Protein AF-A0A847F3Z8-F1 (afdb_monomer_lite)

Secondary structure (DSSP, 8-state):
---PPPHHHHHHHHHHHHHHHHHS-HHHHHHHHHHT-S--HHHHHHHHHTTGGGTTS-GGGT----TTT-

Sequence (70 aa):
MDFSLSEEQREIQQAIRKILGDLVTDERHKALEREGSSFDRTAFDALAEAGMLGLAIPEAYDGAGLGLLE

Foldseek 3Di:
DDQDDDPVRVVLVVVLCVLCVVQVDPVNCVVCVVVVHPDDPPSVVSCVVVLNVQACPDVVVVGVVNHPRD

pLDDT: mean 91.67, std 8.76, range [51.03, 97.62]

Structure (mmCIF, N/CA/C/O backbone):
data_AF-A0A847F3Z8-F1
#
_entry.id   AF-A0A847F3Z8-F1
#
loop_
_atom_site.group_PDB
_atom_site.id
_atom_site.type_symbol
_atom_site.label_atom_id
_atom_site.label_alt_id
_atom_site.label_comp_id
_atom_site.label_asym_id
_atom_site.label_entity_id
_atom_site.label_seq_id
_atom_site.pdbx_PDB_ins_code
_atom_site.Cartn_x
_atom_site.Cartn_y
_atom_site.Cartn_z
_atom_site.occupancy
_atom_site.B_iso_or_equiv
_atom_site.auth_seq_id
_atom_site.auth_comp_id
_atom_site.auth_asym_id
_atom_site.auth_atom_id
_atom_site.pdbx_PDB_model_num
ATOM 1 N N . MET A 1 1 ? -10.607 18.552 20.587 1.00 67.00 1 MET A N 1
ATOM 2 C CA . MET A 1 1 ? -10.690 17.457 19.604 1.00 67.00 1 MET A CA 1
ATOM 3 C C . MET A 1 1 ? -9.273 17.149 19.190 1.00 67.00 1 MET A C 1
ATOM 5 O O . MET A 1 1 ? -8.546 18.094 18.902 1.00 67.00 1 MET A O 1
ATOM 9 N N . ASP A 1 2 ? -8.883 15.884 19.260 1.00 79.31 2 ASP A N 1
ATOM 10 C CA . ASP A 1 2 ? -7.610 15.407 18.727 1.00 79.31 2 ASP A CA 1
ATOM 11 C C . ASP A 1 2 ? -7.883 14.810 17.341 1.00 79.31 2 ASP A C 1
ATOM 13 O O . ASP A 1 2 ? -8.842 14.062 17.184 1.00 79.31 2 ASP A O 1
ATOM 17 N N . PHE A 1 3 ? -7.089 15.212 16.352 1.00 84.31 3 PHE A N 1
ATOM 18 C CA . PHE A 1 3 ? -7.159 14.743 14.962 1.00 84.31 3 PHE A CA 1
ATOM 19 C C . PHE A 1 3 ? -5.894 13.966 14.580 1.00 84.31 3 PHE A C 1
ATOM 21 O O . PHE A 1 3 ? -5.590 13.784 13.401 1.00 84.31 3 PHE A O 1
ATOM 28 N N . SER A 1 4 ? -5.083 13.599 15.573 1.00 89.25 4 SER A N 1
ATOM 29 C CA . SER A 1 4 ? -3.919 12.765 15.355 1.00 89.25 4 SER A CA 1
ATOM 30 C C . SER A 1 4 ? -4.348 11.331 15.064 1.00 89.25 4 SER A C 1
ATOM 32 O O . SER A 1 4 ? -5.359 10.854 15.570 1.00 89.25 4 SER A O 1
ATOM 34 N N . LEU A 1 5 ? -3.566 10.654 14.226 1.00 87.94 5 LEU A N 1
ATOM 35 C CA . LEU A 1 5 ? -3.820 9.259 13.889 1.00 87.94 5 LEU A CA 1
ATOM 36 C C . LEU A 1 5 ? -3.715 8.366 15.134 1.00 87.94 5 LEU A C 1
ATOM 38 O O . LEU A 1 5 ? -2.860 8.596 15.993 1.00 87.94 5 LEU A O 1
ATOM 42 N N . SER A 1 6 ? -4.495 7.296 15.213 1.00 89.88 6 SER A N 1
ATOM 43 C CA . SER A 1 6 ? -4.241 6.231 16.182 1.00 89.88 6 SER A CA 1
ATOM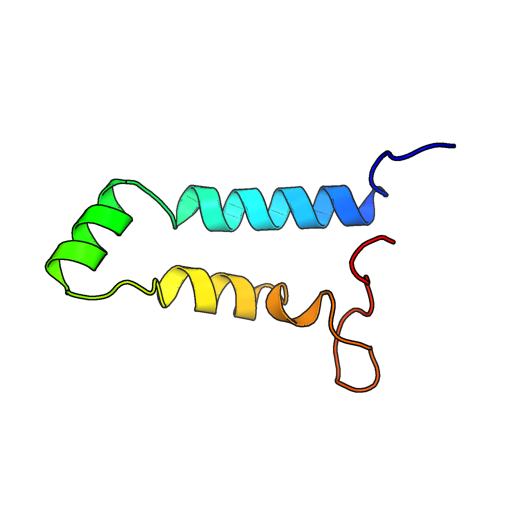 44 C C . SER A 1 6 ? -2.853 5.608 15.952 1.00 89.88 6 SER A C 1
ATOM 46 O O . SER A 1 6 ? -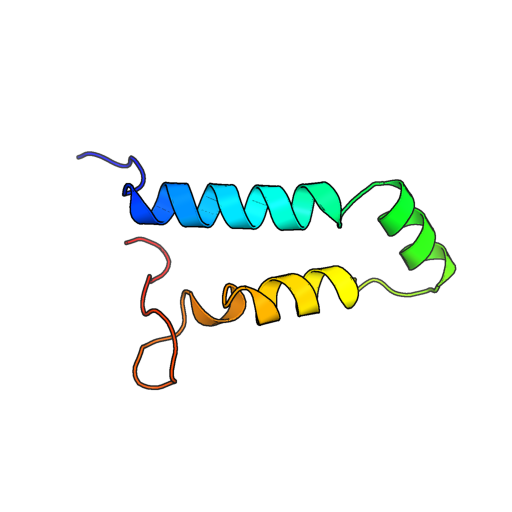2.202 5.825 14.925 1.00 89.88 6 SER A O 1
ATOM 48 N N . GLU A 1 7 ? -2.343 4.867 16.932 1.00 91.75 7 GLU A N 1
ATOM 49 C CA . GLU A 1 7 ? -1.064 4.160 16.788 1.00 91.75 7 GLU A CA 1
ATOM 50 C C . GLU A 1 7 ? -1.111 3.156 15.626 1.00 91.75 7 GLU A C 1
ATOM 52 O O . GLU A 1 7 ? -0.258 3.204 14.741 1.00 91.75 7 GLU A O 1
ATOM 57 N N . GLU A 1 8 ? -2.188 2.378 15.540 1.00 89.94 8 GLU A N 1
ATOM 58 C CA . GLU A 1 8 ? -2.460 1.448 14.440 1.00 89.94 8 GLU A CA 1
ATOM 59 C C . GLU A 1 8 ? -2.486 2.151 13.072 1.00 89.94 8 GLU A C 1
ATOM 61 O O . GLU A 1 8 ? -1.814 1.733 12.127 1.00 89.94 8 GLU A O 1
ATOM 66 N N . GLN A 1 9 ? -3.176 3.291 12.964 1.00 89.94 9 GLN A N 1
ATOM 67 C CA . GLN A 1 9 ? -3.194 4.078 11.730 1.00 89.94 9 GLN A CA 1
ATOM 68 C C . GLN A 1 9 ? -1.789 4.563 11.331 1.00 89.94 9 GLN A C 1
ATOM 70 O O . GLN A 1 9 ? -1.466 4.627 10.141 1.00 89.94 9 GLN A O 1
ATOM 75 N N . ARG A 1 10 ? -0.926 4.907 12.298 1.00 92.50 10 ARG A N 1
ATOM 76 C CA . ARG A 1 10 ? 0.466 5.303 12.015 1.00 92.50 10 ARG A CA 1
ATOM 77 C C . ARG A 1 10 ? 1.297 4.123 11.533 1.00 92.50 10 ARG A C 1
ATOM 79 O O . ARG A 1 10 ? 2.116 4.318 10.635 1.00 92.50 10 ARG A O 1
ATOM 86 N N . GLU A 1 11 ? 1.105 2.938 12.097 1.00 93.56 11 GLU A N 1
ATOM 87 C CA . GLU A 1 11 ? 1.794 1.720 11.665 1.00 93.56 11 GLU A CA 1
ATOM 88 C C . GLU A 1 11 ? 1.415 1.349 10.230 1.00 93.56 11 GLU A C 1
ATOM 90 O O . GLU A 1 11 ? 2.296 1.189 9.380 1.00 93.56 11 GLU A O 1
ATOM 95 N N . ILE A 1 12 ? 0.116 1.340 9.920 1.00 92.94 12 ILE A N 1
ATOM 96 C CA . ILE A 1 12 ? -0.398 1.110 8.562 1.00 92.94 12 ILE A CA 1
ATOM 97 C C . ILE A 1 12 ? 0.185 2.139 7.592 1.00 92.94 12 ILE A C 1
ATOM 99 O O . ILE A 1 12 ? 0.701 1.795 6.525 1.00 92.94 12 ILE A O 1
ATOM 103 N N . GLN A 1 13 ? 0.168 3.417 7.973 1.00 93.06 13 GLN A N 1
ATOM 104 C CA . GLN A 1 13 ? 0.712 4.489 7.149 1.00 93.06 13 GLN A CA 1
ATOM 105 C C . GLN A 1 13 ? 2.213 4.298 6.876 1.00 93.06 13 GLN A C 1
ATOM 107 O O . GLN A 1 13 ? 2.669 4.528 5.753 1.00 93.06 13 GLN A O 1
ATOM 112 N N . GLN A 1 14 ? 2.995 3.891 7.878 1.00 96.62 14 GLN A N 1
ATOM 113 C CA . GLN A 1 14 ? 4.423 3.610 7.714 1.00 96.62 14 GLN A CA 1
ATOM 114 C C . GLN A 1 14 ? 4.662 2.408 6.793 1.00 96.62 14 GLN A C 1
ATOM 116 O O . GLN A 1 14 ? 5.517 2.490 5.909 1.00 96.62 14 GLN A O 1
ATOM 121 N N . ALA A 1 15 ? 3.881 1.335 6.940 1.00 95.50 15 ALA A N 1
ATOM 122 C CA . ALA A 1 15 ? 3.973 0.151 6.091 1.00 95.50 15 ALA A CA 1
ATOM 123 C C . ALA A 1 15 ? 3.676 0.479 4.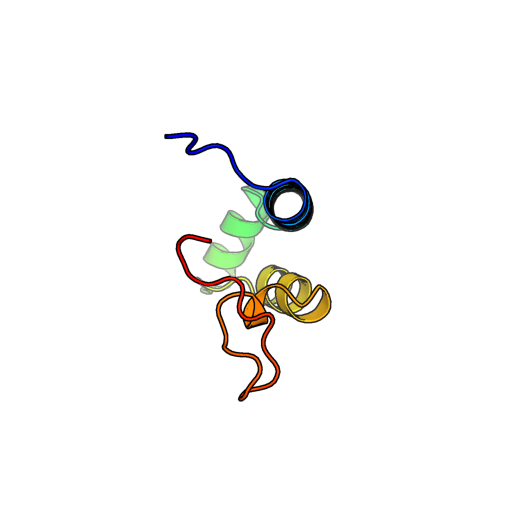618 1.00 95.50 15 ALA A C 1
ATOM 125 O O . ALA A 1 15 ? 4.485 0.161 3.743 1.00 95.50 15 ALA A O 1
ATOM 126 N N . ILE A 1 16 ? 2.581 1.198 4.342 1.00 95.88 16 ILE A N 1
ATOM 127 C CA . ILE A 1 16 ? 2.222 1.637 2.983 1.00 95.88 16 ILE A CA 1
ATOM 128 C C . ILE A 1 16 ? 3.318 2.531 2.396 1.00 95.88 16 ILE A C 1
ATOM 130 O O . ILE A 1 16 ? 3.732 2.328 1.253 1.00 95.88 16 ILE A O 1
ATOM 134 N N . ARG A 1 17 ? 3.828 3.499 3.172 1.00 97.00 17 ARG A N 1
ATOM 135 C CA . ARG A 1 17 ? 4.917 4.378 2.715 1.00 97.00 17 ARG A CA 1
ATOM 136 C C . ARG A 1 17 ? 6.166 3.600 2.347 1.00 97.00 17 ARG A C 1
ATOM 138 O O . ARG A 1 17 ? 6.799 3.945 1.356 1.00 97.00 17 ARG A O 1
ATOM 145 N N . LYS A 1 18 ? 6.522 2.576 3.121 1.00 97.56 18 LYS A N 1
ATOM 146 C CA . LYS A 1 18 ? 7.678 1.740 2.812 1.00 97.56 18 LYS A CA 1
ATOM 147 C C . LYS A 1 18 ? 7.466 0.980 1.500 1.00 97.56 18 LYS A C 1
ATOM 149 O O . LYS A 1 18 ? 8.308 1.072 0.617 1.00 97.56 18 LYS A O 1
ATOM 154 N N . ILE A 1 19 ? 6.336 0.282 1.352 1.00 96.62 19 ILE A N 1
ATOM 155 C CA . ILE A 1 19 ? 6.026 -0.503 0.143 1.00 96.62 19 ILE A CA 1
ATOM 156 C C . ILE A 1 19 ? 6.065 0.388 -1.101 1.00 96.62 19 ILE A C 1
ATOM 158 O O . ILE A 1 19 ? 6.751 0.080 -2.074 1.00 96.62 19 ILE A O 1
ATOM 162 N N . LEU A 1 20 ? 5.354 1.515 -1.066 1.00 97.06 20 LEU A N 1
ATOM 163 C CA . LEU A 1 20 ? 5.276 2.410 -2.216 1.00 97.06 20 LEU A CA 1
ATOM 164 C C . LEU A 1 20 ? 6.580 3.174 -2.450 1.00 97.06 20 LEU A C 1
ATOM 166 O O . LEU A 1 20 ? 6.928 3.401 -3.600 1.00 97.06 20 LEU A O 1
ATOM 170 N N . GLY A 1 21 ? 7.320 3.535 -1.402 1.00 97.25 21 GLY A N 1
ATOM 171 C CA . GLY A 1 21 ? 8.625 4.183 -1.541 1.00 97.25 21 GLY A CA 1
ATOM 172 C C . GLY A 1 21 ? 9.666 3.288 -2.217 1.00 97.25 21 GLY A C 1
ATOM 173 O O . GLY A 1 21 ? 10.485 3.785 -2.986 1.00 97.25 21 GLY A O 1
ATOM 174 N N . ASP A 1 22 ? 9.596 1.977 -1.976 1.00 96.38 22 ASP A N 1
ATOM 175 C CA . ASP A 1 22 ? 10.498 1.000 -2.588 1.00 96.38 22 ASP A CA 1
ATOM 176 C C . ASP A 1 22 ? 10.114 0.697 -4.057 1.00 96.38 22 ASP A C 1
ATOM 178 O O . ASP A 1 22 ? 10.989 0.429 -4.882 1.00 96.38 22 ASP A O 1
ATOM 182 N N . LEU A 1 23 ? 8.818 0.736 -4.401 1.00 96.81 23 LEU A N 1
ATOM 183 C CA . LEU A 1 23 ? 8.305 0.269 -5.701 1.00 96.81 23 LEU A CA 1
ATOM 184 C C . LEU A 1 23 ? 7.952 1.394 -6.688 1.00 96.81 23 LEU A C 1
ATOM 186 O O . LEU A 1 23 ? 8.203 1.267 -7.887 1.00 96.81 23 LEU A O 1
ATOM 190 N N . VAL A 1 24 ? 7.393 2.504 -6.207 1.00 96.50 24 VAL A N 1
ATOM 191 C CA . VAL A 1 24 ? 6.859 3.604 -7.029 1.00 96.50 24 VAL A CA 1
ATOM 192 C C . VAL A 1 24 ? 7.923 4.686 -7.198 1.00 96.50 24 VAL A C 1
ATOM 194 O O . VAL A 1 24 ? 7.866 5.769 -6.618 1.00 96.50 24 VAL A O 1
ATOM 197 N N . THR A 1 25 ? 8.943 4.354 -7.986 1.00 97.06 25 THR A N 1
ATOM 198 C CA . THR A 1 25 ? 10.086 5.233 -8.267 1.00 97.06 25 THR A CA 1
ATOM 199 C C . THR A 1 25 ? 9.959 5.920 -9.626 1.00 97.06 25 THR A C 1
ATOM 201 O O . THR A 1 25 ? 9.275 5.429 -10.526 1.00 97.06 25 THR A O 1
ATOM 204 N N . ASP A 1 26 ? 10.698 7.014 -9.827 1.00 97.31 26 ASP A N 1
ATOM 205 C CA . ASP A 1 26 ? 10.778 7.698 -11.127 1.00 97.31 26 ASP A CA 1
ATOM 206 C C . ASP A 1 26 ? 11.215 6.759 -12.259 1.00 97.31 26 ASP A C 1
ATOM 208 O O . ASP A 1 26 ? 10.694 6.824 -13.372 1.00 97.31 26 ASP A O 1
ATOM 212 N N . GLU A 1 27 ? 12.165 5.861 -11.989 1.00 96.88 27 GLU A N 1
ATOM 213 C CA . GLU A 1 27 ? 12.610 4.884 -12.985 1.00 96.88 27 GLU A CA 1
ATOM 214 C C . GLU A 1 27 ? 11.517 3.869 -13.319 1.00 96.88 27 GLU A C 1
ATOM 216 O O . GLU A 1 27 ? 11.345 3.514 -14.489 1.00 96.88 27 GLU A O 1
ATOM 221 N N . ARG A 1 28 ? 10.719 3.458 -12.325 1.00 96.50 28 ARG A N 1
ATOM 222 C CA . ARG A 1 28 ? 9.566 2.588 -12.561 1.00 96.50 28 ARG A CA 1
ATOM 223 C C . ARG A 1 28 ? 8.494 3.291 -13.390 1.00 96.50 28 ARG A C 1
ATOM 225 O O . ARG A 1 28 ? 7.989 2.690 -14.335 1.00 96.50 28 ARG A O 1
ATOM 232 N N . HIS A 1 29 ? 8.210 4.564 -13.122 1.00 96.12 29 HIS A N 1
ATOM 233 C CA . HIS A 1 29 ? 7.284 5.353 -13.940 1.00 96.12 29 HIS A CA 1
ATOM 234 C C . HIS A 1 29 ? 7.743 5.467 -15.397 1.00 96.12 29 HIS A C 1
ATOM 236 O O . HIS A 1 29 ? 6.972 5.170 -16.306 1.00 96.12 29 HIS A O 1
ATOM 242 N N . LYS A 1 30 ? 9.020 5.790 -15.639 1.00 97.00 30 LYS A N 1
ATOM 243 C CA . LYS A 1 30 ? 9.575 5.821 -17.005 1.00 97.00 30 LYS A CA 1
ATOM 244 C C . LYS A 1 30 ? 9.486 4.460 -17.697 1.00 97.00 30 LYS A C 1
ATOM 246 O O . LYS A 1 30 ? 9.325 4.404 -18.914 1.00 97.00 30 LYS A O 1
ATOM 251 N N . ALA A 1 31 ? 9.650 3.360 -16.962 1.00 96.81 31 ALA A N 1
ATOM 252 C CA . ALA A 1 31 ? 9.493 2.018 -17.517 1.00 96.81 31 ALA A CA 1
ATOM 253 C C . ALA A 1 31 ? 8.038 1.750 -17.932 1.00 96.81 31 ALA A C 1
ATOM 255 O O . ALA A 1 31 ? 7.806 1.361 -19.073 1.00 96.81 31 ALA A O 1
ATOM 256 N N . LEU A 1 32 ? 7.072 2.055 -17.061 1.00 97.56 32 LEU A N 1
ATOM 257 C CA . LEU A 1 32 ? 5.639 1.907 -17.339 1.00 97.56 32 LEU A CA 1
ATOM 258 C C . LEU A 1 32 ? 5.198 2.710 -18.569 1.00 97.56 32 LEU A C 1
ATOM 260 O O . LEU A 1 32 ? 4.521 2.173 -19.444 1.00 97.56 32 LEU A O 1
ATOM 264 N N . GLU A 1 33 ? 5.654 3.959 -18.693 1.00 96.62 33 GLU A N 1
ATOM 265 C CA . GLU A 1 33 ? 5.377 4.789 -19.871 1.00 96.62 33 GLU A CA 1
ATOM 266 C C . GLU A 1 33 ? 5.900 4.153 -21.166 1.00 96.62 33 GLU A C 1
ATOM 268 O O . GLU A 1 33 ? 5.189 4.123 -22.171 1.00 96.62 33 GLU A O 1
ATOM 273 N N . ARG A 1 34 ? 7.120 3.596 -21.151 1.00 97.06 34 ARG A N 1
ATOM 274 C CA . ARG A 1 34 ? 7.688 2.878 -22.310 1.00 97.06 34 ARG A CA 1
ATOM 275 C C . ARG A 1 34 ? 6.936 1.587 -22.625 1.00 97.06 34 ARG A C 1
ATOM 277 O O . ARG A 1 34 ? 6.839 1.216 -23.790 1.00 97.06 34 ARG A O 1
ATOM 284 N N . GLU A 1 35 ? 6.422 0.913 -21.601 1.00 96.12 35 GLU A N 1
ATOM 285 C CA . GLU A 1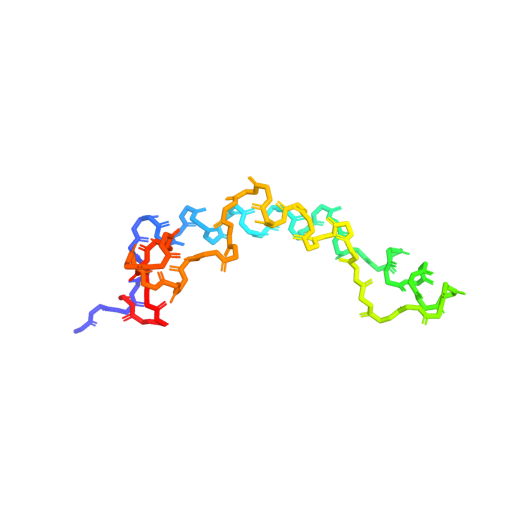 35 ? 5.569 -0.275 -21.718 1.00 96.12 35 GLU A CA 1
ATOM 286 C C . GLU A 1 35 ? 4.146 0.075 -22.200 1.00 96.12 35 GLU A C 1
ATOM 288 O O . GLU A 1 35 ? 3.375 -0.820 -22.542 1.00 96.12 35 GLU A O 1
ATOM 293 N N . GLY A 1 36 ? 3.787 1.365 -22.250 1.00 96.44 36 GLY A N 1
ATOM 294 C CA . GLY A 1 36 ? 2.439 1.824 -22.586 1.00 96.44 36 GLY A CA 1
ATOM 295 C C . GLY A 1 36 ? 1.407 1.515 -21.498 1.00 96.44 36 GLY A C 1
ATOM 296 O O . GLY A 1 36 ? 0.209 1.504 -21.777 1.00 96.44 36 GLY A O 1
ATOM 297 N N . SER A 1 37 ? 1.858 1.249 -20.269 1.00 94.12 37 SER A N 1
ATOM 298 C CA . SER A 1 37 ? 1.002 0.987 -19.116 1.00 94.12 37 SER A CA 1
ATOM 299 C C . SER A 1 37 ? 0.950 2.209 -18.209 1.00 94.12 37 SER A C 1
ATOM 301 O O . SER A 1 37 ? 1.968 2.815 -17.897 1.00 94.12 37 SER A O 1
ATOM 303 N N . SER A 1 38 ? -0.241 2.548 -17.726 1.00 91.25 38 SER A N 1
ATOM 304 C CA . SER A 1 38 ? -0.425 3.537 -16.658 1.00 91.25 38 SER A CA 1
ATOM 305 C C . SER A 1 38 ? -0.624 2.889 -15.286 1.00 91.25 38 SER A C 1
ATOM 307 O O . SER A 1 38 ? -0.859 3.591 -14.306 1.00 91.25 38 SER A O 1
ATOM 309 N N . PHE A 1 39 ? -0.607 1.555 -15.216 1.00 95.06 39 PHE A N 1
ATOM 310 C CA . PHE A 1 39 ? -0.902 0.799 -14.006 1.00 95.06 39 PHE A CA 1
ATOM 311 C C . PHE A 1 39 ? 0.292 -0.058 -13.602 1.00 95.06 39 PHE A C 1
ATOM 313 O O . PHE A 1 39 ? 0.723 -0.937 -14.355 1.00 95.06 39 PHE A O 1
ATOM 320 N N . ASP A 1 40 ? 0.800 0.180 -12.393 1.00 96.50 40 ASP A N 1
ATOM 321 C CA . ASP A 1 40 ? 1.868 -0.635 -11.834 1.00 96.50 40 ASP A CA 1
ATOM 322 C C . ASP A 1 40 ? 1.308 -1.863 -11.123 1.00 96.50 40 ASP A C 1
ATOM 324 O O . ASP A 1 40 ? 0.955 -1.833 -9.940 1.00 96.50 40 ASP A O 1
ATOM 328 N N . ARG A 1 41 ? 1.249 -2.970 -11.864 1.00 96.12 41 ARG A N 1
ATOM 329 C CA . ARG A 1 41 ? 0.767 -4.242 -11.331 1.00 96.12 41 ARG A CA 1
ATOM 330 C C . ARG A 1 41 ? 1.594 -4.723 -10.136 1.00 96.12 41 ARG A C 1
ATOM 332 O O . ARG A 1 41 ? 1.018 -5.234 -9.184 1.00 96.12 41 ARG A O 1
ATOM 339 N N . THR A 1 42 ? 2.907 -4.499 -10.156 1.00 96.00 42 THR A N 1
ATOM 340 C CA . THR A 1 42 ? 3.818 -4.929 -9.088 1.00 96.00 42 THR A CA 1
ATOM 341 C C . THR A 1 42 ? 3.517 -4.208 -7.777 1.00 96.00 42 THR A C 1
ATOM 343 O O . THR A 1 42 ? 3.425 -4.844 -6.731 1.00 96.00 42 THR A O 1
ATOM 346 N N . ALA A 1 43 ? 3.322 -2.887 -7.826 1.00 97.19 43 ALA A N 1
ATOM 347 C CA . ALA A 1 43 ? 2.974 -2.110 -6.637 1.00 97.19 43 ALA A CA 1
ATOM 348 C C . ALA A 1 43 ? 1.592 -2.500 -6.088 1.00 97.19 43 ALA A C 1
ATOM 350 O O . ALA A 1 43 ? 1.412 -2.597 -4.875 1.00 97.19 43 ALA A O 1
ATOM 351 N N . PHE A 1 44 ? 0.626 -2.760 -6.974 1.00 97.00 44 PHE A N 1
ATOM 352 C CA . PHE A 1 44 ? -0.711 -3.186 -6.572 1.00 97.00 44 PHE A CA 1
ATOM 353 C C . PHE A 1 44 ? -0.713 -4.564 -5.901 1.00 97.00 44 PHE A C 1
ATOM 355 O O . PHE A 1 44 ? -1.312 -4.721 -4.839 1.00 97.00 44 PHE A O 1
ATOM 362 N N . ASP A 1 45 ? -0.022 -5.544 -6.488 1.00 97.62 45 ASP A N 1
ATOM 363 C CA . ASP A 1 45 ? 0.062 -6.893 -5.926 1.00 97.62 45 ASP A CA 1
ATOM 364 C C . ASP A 1 45 ? 0.794 -6.873 -4.568 1.00 97.62 45 ASP A C 1
ATOM 366 O O . ASP A 1 45 ? 0.337 -7.509 -3.622 1.00 97.62 45 ASP A O 1
ATOM 370 N N . ALA A 1 46 ? 1.832 -6.042 -4.402 1.00 97.56 46 ALA A N 1
ATOM 371 C CA . ALA A 1 46 ? 2.505 -5.868 -3.111 1.00 97.56 46 ALA A CA 1
ATOM 372 C C . ALA A 1 46 ? 1.580 -5.301 -2.014 1.00 97.56 46 ALA A C 1
ATOM 374 O O . ALA A 1 46 ? 1.638 -5.728 -0.860 1.00 97.56 46 ALA A O 1
ATOM 375 N N . LEU A 1 47 ? 0.699 -4.354 -2.354 1.00 96.62 47 LEU A N 1
ATOM 376 C CA . LEU A 1 47 ? -0.321 -3.863 -1.420 1.00 96.62 47 LEU A CA 1
ATOM 377 C C . LEU A 1 47 ? -1.364 -4.940 -1.092 1.00 96.62 47 LEU A C 1
ATOM 379 O O . LEU A 1 47 ? -1.825 -5.008 0.048 1.00 96.62 47 LEU A O 1
ATOM 383 N N . ALA A 1 48 ? -1.736 -5.772 -2.068 1.00 95.44 48 ALA A N 1
ATOM 384 C CA . ALA A 1 48 ? -2.673 -6.876 -1.876 1.00 95.44 48 ALA A CA 1
ATOM 385 C C . ALA A 1 48 ? -2.112 -7.931 -0.915 1.00 95.44 48 ALA A C 1
ATOM 387 O O . ALA A 1 48 ? -2.788 -8.314 0.036 1.00 95.44 48 ALA A O 1
ATOM 388 N N . GLU A 1 49 ? -0.862 -8.346 -1.124 1.00 95.25 49 GLU A N 1
ATOM 389 C CA . GLU A 1 49 ? -0.160 -9.305 -0.264 1.00 95.25 49 GLU A CA 1
ATOM 390 C C . GLU A 1 49 ? -0.005 -8.791 1.172 1.00 95.25 49 GLU A C 1
ATOM 392 O O . GLU A 1 49 ? -0.085 -9.565 2.123 1.00 95.25 49 GLU A O 1
ATOM 397 N N . ALA A 1 50 ? 0.153 -7.476 1.340 1.00 94.06 50 ALA A N 1
ATOM 398 C CA . ALA A 1 50 ? 0.205 -6.828 2.646 1.00 94.06 50 ALA A CA 1
ATOM 399 C C . ALA A 1 50 ? -1.181 -6.588 3.285 1.00 94.06 50 ALA A C 1
ATOM 401 O O . ALA A 1 50 ? -1.253 -6.002 4.362 1.00 94.06 50 ALA A O 1
ATOM 402 N N . GLY A 1 51 ? -2.284 -6.989 2.640 1.00 91.75 51 GLY A N 1
ATOM 403 C CA . GLY A 1 51 ? -3.650 -6.797 3.150 1.00 91.75 51 GLY A CA 1
ATOM 404 C C . GLY A 1 51 ? -4.174 -5.356 3.061 1.00 91.75 51 GLY A C 1
ATOM 405 O O . GLY A 1 51 ? -5.262 -5.055 3.547 1.00 91.75 51 GLY A O 1
ATOM 406 N N . MET A 1 52 ? -3.443 -4.454 2.402 1.00 93.12 52 MET A N 1
ATOM 407 C CA . MET A 1 52 ? -3.730 -3.013 2.409 1.00 93.12 52 MET A CA 1
ATOM 408 C C . MET A 1 52 ? -4.969 -2.641 1.583 1.00 93.12 52 MET A C 1
ATOM 410 O O . MET A 1 52 ? -5.565 -1.586 1.785 1.00 93.12 52 MET A O 1
ATOM 414 N N . LEU A 1 53 ? -5.390 -3.505 0.655 1.00 93.38 53 LEU A N 1
ATOM 415 C CA . LEU A 1 53 ? -6.555 -3.251 -0.201 1.00 93.38 53 LEU A CA 1
ATOM 416 C C . LEU A 1 53 ? -7.895 -3.402 0.537 1.00 93.38 53 LEU A C 1
ATOM 418 O O . LEU A 1 53 ? -8.903 -2.862 0.087 1.00 93.38 53 LEU A O 1
ATOM 422 N N . GLY A 1 54 ? -7.905 -4.123 1.662 1.00 93.12 54 GLY A N 1
ATOM 423 C CA . GLY A 1 54 ? -9.100 -4.387 2.463 1.00 93.12 54 GLY A CA 1
ATOM 424 C C . GLY A 1 54 ? -9.317 -3.412 3.619 1.00 93.12 54 GLY A C 1
ATOM 425 O O . GLY A 1 54 ? -10.293 -3.566 4.347 1.00 93.12 54 GLY A O 1
ATOM 426 N N . LEU A 1 55 ? -8.437 -2.420 3.810 1.00 92.06 55 LEU A N 1
ATOM 427 C CA . LEU A 1 55 ? -8.426 -1.590 5.023 1.00 92.06 55 LEU A CA 1
ATOM 428 C C . LEU A 1 55 ? -9.770 -0.899 5.287 1.00 92.06 55 LEU A C 1
ATOM 430 O O . LEU A 1 55 ? -10.321 -1.011 6.375 1.00 92.06 55 LEU A O 1
ATOM 434 N N . ALA A 1 56 ? -10.328 -0.239 4.272 1.00 90.44 56 ALA A N 1
ATOM 435 C CA . ALA A 1 56 ? -11.605 0.473 4.377 1.00 90.44 56 ALA A CA 1
ATOM 436 C C . ALA A 1 56 ? -12.828 -0.401 4.034 1.00 90.44 56 ALA A C 1
ATOM 438 O O . ALA A 1 56 ? -13.949 0.102 3.943 1.00 90.44 56 ALA A O 1
ATOM 439 N N . ILE A 1 57 ? -12.626 -1.698 3.791 1.00 91.94 57 ILE A N 1
ATOM 440 C CA . ILE A 1 57 ? -13.705 -2.632 3.471 1.00 91.94 57 ILE A CA 1
ATOM 441 C C . ILE A 1 57 ? -14.320 -3.137 4.787 1.00 91.94 57 ILE A C 1
ATOM 443 O O . ILE A 1 57 ? -13.574 -3.465 5.707 1.00 91.94 57 ILE A O 1
ATOM 447 N N . PRO A 1 58 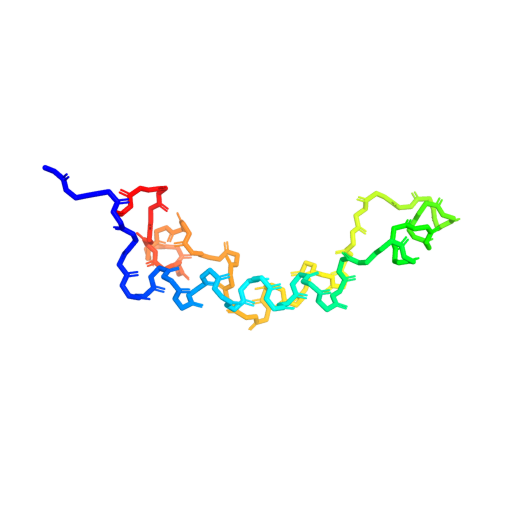? -15.657 -3.206 4.919 1.00 92.06 58 PRO A N 1
ATOM 448 C CA . PRO A 1 58 ? -16.288 -3.754 6.117 1.00 92.06 58 PRO A CA 1
ATOM 449 C C . PRO A 1 58 ? -15.913 -5.218 6.378 1.00 92.06 58 PRO A C 1
ATOM 451 O O . PRO A 1 58 ? -15.789 -6.004 5.439 1.00 92.06 58 PRO A O 1
ATOM 454 N N . GLU A 1 59 ? -15.866 -5.611 7.651 1.00 91.31 59 GLU A N 1
ATOM 455 C CA . GLU A 1 59 ? -15.592 -6.996 8.077 1.00 91.31 59 GLU A CA 1
ATOM 456 C C . GLU A 1 59 ? -16.573 -8.021 7.485 1.00 91.31 59 GLU A C 1
ATOM 458 O O . GLU A 1 59 ? -16.200 -9.155 7.211 1.00 91.31 59 GLU A O 1
ATOM 463 N N . ALA A 1 60 ? -17.821 -7.619 7.207 1.00 95.38 60 ALA A N 1
ATOM 464 C CA . ALA A 1 60 ? -18.819 -8.470 6.546 1.00 95.38 60 ALA A CA 1
ATOM 465 C C . ALA A 1 60 ? -18.414 -8.922 5.126 1.00 95.38 60 ALA A C 1
ATOM 467 O O . ALA A 1 60 ? -19.050 -9.811 4.560 1.00 95.38 60 ALA A O 1
ATOM 468 N N . TYR A 1 61 ? -17.386 -8.294 4.554 1.00 94.00 61 TYR A N 1
ATOM 469 C CA . TYR A 1 61 ? -16.781 -8.632 3.270 1.00 94.00 61 TYR A CA 1
ATOM 470 C C . TYR A 1 61 ? -15.293 -8.994 3.424 1.00 94.00 61 TYR A C 1
ATOM 472 O O . TYR A 1 61 ? -14.518 -8.775 2.495 1.00 94.00 61 TYR A O 1
ATOM 480 N N . ASP A 1 62 ? -14.896 -9.492 4.600 1.00 89.38 62 ASP A N 1
ATOM 481 C CA . ASP A 1 62 ? -13.522 -9.881 4.949 1.00 89.38 62 ASP A CA 1
ATOM 482 C C . ASP A 1 62 ? -12.499 -8.722 4.899 1.00 89.38 62 ASP A C 1
ATOM 484 O O . ASP A 1 62 ? -11.310 -8.924 4.649 1.00 89.38 62 ASP A O 1
ATOM 488 N N . GLY A 1 63 ? -12.958 -7.485 5.125 1.00 90.62 63 GLY A N 1
ATOM 489 C CA . GLY A 1 63 ? -12.105 -6.301 5.253 1.00 90.62 63 GLY A CA 1
ATOM 490 C C . GLY A 1 63 ? -11.739 -5.946 6.698 1.00 90.62 63 GLY A C 1
ATOM 491 O O . GLY A 1 63 ? -12.226 -6.566 7.639 1.00 90.62 63 GLY A O 1
ATOM 492 N N . ALA A 1 64 ? -10.895 -4.925 6.880 1.00 88.12 64 ALA A N 1
ATOM 493 C CA . ALA A 1 64 ? -10.417 -4.505 8.205 1.00 88.12 64 ALA A CA 1
ATOM 494 C C . ALA A 1 64 ? -11.326 -3.480 8.908 1.00 88.12 64 ALA A C 1
ATOM 496 O O . ALA A 1 64 ? -11.083 -3.137 10.057 1.00 88.12 64 ALA A O 1
ATOM 497 N N . GLY A 1 65 ? -12.351 -2.953 8.231 1.00 87.69 65 GLY A N 1
ATOM 498 C CA . GLY A 1 65 ? -13.343 -2.065 8.840 1.00 87.69 65 GLY A CA 1
ATOM 499 C C . GLY A 1 65 ? -12.849 -0.670 9.244 1.00 87.69 65 GLY A C 1
ATOM 500 O O . GLY A 1 65 ? -13.647 0.090 9.780 1.00 87.69 65 GLY A O 1
ATOM 501 N N . LEU A 1 66 ? -11.608 -0.283 8.918 1.00 84.38 66 LEU A N 1
ATOM 502 C CA . LEU A 1 66 ? -10.930 0.937 9.403 1.00 84.38 66 LEU A CA 1
ATOM 503 C C . LEU A 1 66 ? -11.475 2.271 8.843 1.00 84.38 66 LEU A C 1
ATOM 505 O O . LEU A 1 66 ? -10.872 3.326 9.036 1.00 84.38 66 LEU A O 1
ATOM 509 N N . GLY A 1 67 ? -12.622 2.251 8.156 1.00 74.25 67 GLY A N 1
ATOM 510 C CA . GLY A 1 67 ? -13.319 3.448 7.677 1.00 74.25 67 GLY A CA 1
ATOM 511 C C . GLY A 1 67 ? -12.470 4.397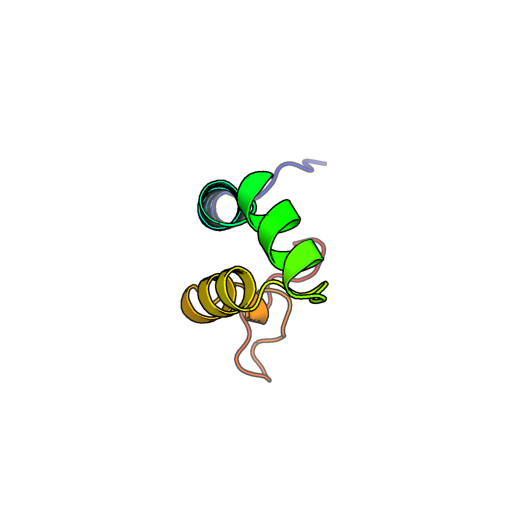 6.812 1.00 74.25 67 GLY A C 1
ATOM 512 O O . GLY A 1 67 ? -11.367 4.086 6.375 1.00 74.25 67 GLY A O 1
ATOM 513 N N . LEU A 1 68 ? -13.010 5.584 6.516 1.00 64.12 68 LEU A N 1
ATOM 514 C CA . LEU A 1 68 ? -12.260 6.680 5.870 1.00 64.12 68 LEU A CA 1
ATOM 515 C C . LEU A 1 68 ? -11.647 7.642 6.907 1.00 64.12 68 LEU A C 1
ATOM 517 O O . LEU A 1 68 ? -10.767 8.434 6.578 1.00 64.12 68 LEU A O 1
ATOM 521 N N . LEU A 1 69 ? -12.178 7.615 8.130 1.00 62.88 69 LEU A N 1
ATOM 522 C CA . LEU A 1 69 ? -11.978 8.600 9.192 1.00 62.88 69 LEU A CA 1
ATOM 523 C C . LEU A 1 69 ? -12.183 7.966 10.580 1.00 62.88 69 LEU A C 1
ATOM 525 O O . LEU A 1 69 ? -12.870 8.570 11.396 1.00 62.88 69 LEU A O 1
ATOM 529 N N . GLU A 1 70 ? -11.697 6.750 10.843 1.00 51.03 70 GLU A N 1
ATOM 530 C CA . GLU A 1 70 ? -11.512 6.334 12.253 1.00 51.03 70 GLU A CA 1
ATOM 531 C C . GLU A 1 70 ? -10.938 7.498 13.090 1.00 51.03 70 GLU A C 1
ATOM 533 O O . GLU A 1 70 ? -9.908 8.071 12.647 1.00 51.03 70 GLU A O 1
#

Radius of gyration: 14.87 Å; chains: 1; bounding box: 31×27×42 Å